Protein AF-A0A135P7F0-F1 (afdb_monomer_lite)

Structure (mmCIF, N/CA/C/O backbone):
data_AF-A0A135P7F0-F1
#
_entry.id   AF-A0A135P7F0-F1
#
loop_
_atom_site.group_PDB
_atom_site.id
_atom_site.type_symbol
_atom_site.label_atom_id
_atom_site.label_alt_id
_atom_site.label_comp_id
_atom_site.label_asym_id
_atom_site.label_entity_id
_atom_site.label_seq_id
_atom_site.pdbx_PDB_ins_code
_atom_site.Cartn_x
_atom_site.Cartn_y
_atom_site.Cartn_z
_atom_site.occupancy
_atom_site.B_iso_or_equiv
_atom_site.auth_seq_id
_atom_site.auth_comp_id
_atom_site.auth_asym_id
_atom_site.auth_atom_id
_atom_site.pdbx_PDB_model_num
ATOM 1 N N . MET A 1 1 ? 27.937 -1.855 0.731 1.00 63.59 1 MET A N 1
ATOM 2 C CA . MET A 1 1 ? 26.561 -1.352 0.528 1.00 63.59 1 MET A CA 1
ATOM 3 C C . MET A 1 1 ? 25.689 -1.950 1.623 1.00 63.59 1 MET A C 1
ATOM 5 O O . MET A 1 1 ? 25.767 -3.156 1.819 1.00 63.59 1 MET A O 1
ATOM 9 N N . ASN A 1 2 ? 24.931 -1.156 2.382 1.00 85.00 2 ASN A N 1
ATOM 10 C CA . ASN A 1 2 ? 23.960 -1.711 3.331 1.00 85.00 2 ASN A CA 1
ATOM 11 C C . ASN A 1 2 ? 22.770 -2.272 2.530 1.00 85.00 2 ASN A C 1
ATOM 13 O O . ASN A 1 2 ? 22.244 -1.570 1.664 1.00 85.00 2 ASN A O 1
ATOM 17 N N . ARG A 1 3 ? 22.344 -3.508 2.826 1.00 86.31 3 ARG A N 1
ATOM 18 C CA . ARG A 1 3 ? 21.206 -4.169 2.166 1.00 86.31 3 ARG A CA 1
ATOM 19 C C . ARG A 1 3 ? 19.920 -3.353 2.257 1.00 86.31 3 ARG A C 1
ATOM 21 O O . ARG A 1 3 ? 19.076 -3.495 1.390 1.00 86.31 3 ARG A O 1
ATOM 28 N N . PHE A 1 4 ? 19.774 -2.462 3.238 1.00 84.69 4 PHE A N 1
ATOM 29 C CA . PHE A 1 4 ? 18.609 -1.578 3.350 1.00 84.69 4 PHE A CA 1
ATOM 30 C C . PHE A 1 4 ? 18.497 -0.525 2.237 1.00 84.69 4 PHE A C 1
ATOM 32 O O . PHE A 1 4 ? 17.386 -0.153 1.882 1.00 84.69 4 PHE A O 1
ATOM 39 N N . PHE A 1 5 ? 19.617 -0.078 1.663 1.00 87.69 5 PHE A N 1
ATOM 40 C CA . PHE A 1 5 ? 19.645 0.989 0.648 1.00 87.69 5 PHE A CA 1
ATOM 41 C C . PHE A 1 5 ? 19.929 0.467 -0.771 1.00 87.69 5 PHE A C 1
ATOM 43 O O . PHE A 1 5 ? 20.151 1.249 -1.690 1.00 87.69 5 PHE A O 1
ATOM 50 N N . SER A 1 6 ? 19.990 -0.854 -0.947 1.00 91.00 6 SER A N 1
ATOM 51 C CA . SER A 1 6 ? 20.303 -1.496 -2.226 1.00 91.00 6 SER A CA 1
ATOM 52 C C . SER A 1 6 ? 19.046 -1.703 -3.072 1.00 91.00 6 SER A C 1
ATOM 54 O O . SER A 1 6 ? 18.058 -2.249 -2.581 1.00 91.00 6 SER A O 1
ATOM 56 N N . ASN A 1 7 ? 19.100 -1.340 -4.355 1.00 90.56 7 ASN A N 1
ATOM 57 C CA . ASN A 1 7 ? 18.017 -1.585 -5.319 1.00 90.56 7 ASN A CA 1
ATOM 58 C C . ASN A 1 7 ? 18.151 -2.934 -6.047 1.00 90.56 7 ASN A C 1
ATOM 60 O O . ASN A 1 7 ? 17.409 -3.204 -6.987 1.00 90.56 7 ASN A O 1
ATOM 64 N N . GLU A 1 8 ? 19.088 -3.795 -5.642 1.00 94.00 8 GLU A N 1
ATOM 65 C CA . GLU A 1 8 ? 19.183 -5.142 -6.203 1.00 94.00 8 GLU A CA 1
ATOM 66 C C . GLU A 1 8 ? 17.934 -5.964 -5.852 1.00 94.00 8 GLU A C 1
ATOM 68 O O . GLU A 1 8 ? 17.493 -5.973 -4.701 1.00 94.00 8 GLU A O 1
ATOM 73 N N . ALA A 1 9 ? 17.402 -6.721 -6.819 1.00 90.94 9 ALA A N 1
ATOM 74 C CA . ALA A 1 9 ? 16.178 -7.510 -6.644 1.00 90.94 9 ALA A CA 1
ATOM 75 C C . ALA A 1 9 ? 16.223 -8.440 -5.413 1.00 90.94 9 ALA A C 1
ATOM 77 O O . ALA A 1 9 ? 15.241 -8.563 -4.687 1.00 90.94 9 ALA A O 1
ATOM 78 N N . LYS A 1 10 ? 17.388 -9.037 -5.124 1.00 93.19 10 LYS A N 1
A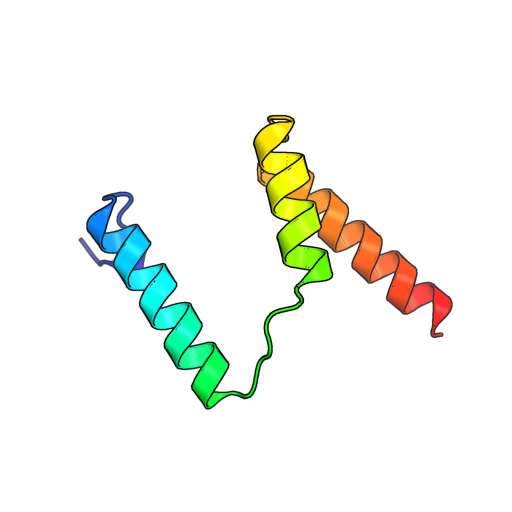TOM 79 C CA . LYS A 1 10 ? 17.595 -9.906 -3.952 1.00 93.19 10 LYS A CA 1
ATOM 80 C C . LYS A 1 10 ? 17.495 -9.163 -2.614 1.00 93.19 10 LYS A C 1
ATOM 82 O O . LYS A 1 10 ? 17.094 -9.744 -1.609 1.00 93.19 10 LYS A O 1
ATOM 87 N N . ASP A 1 11 ? 17.890 -7.892 -2.585 1.00 93.69 11 ASP A N 1
ATOM 88 C CA . ASP A 1 11 ? 17.838 -7.071 -1.377 1.00 93.69 11 ASP A CA 1
ATOM 89 C C . ASP A 1 11 ? 16.434 -6.493 -1.182 1.00 93.69 11 ASP A C 1
ATOM 91 O O . ASP A 1 11 ? 15.974 -6.409 -0.046 1.00 93.69 11 ASP A O 1
ATOM 95 N N . VAL A 1 12 ? 15.726 -6.179 -2.275 1.00 89.00 12 VAL A N 1
ATOM 96 C CA . VAL A 1 12 ? 14.291 -5.847 -2.251 1.00 89.00 12 VAL A CA 1
ATOM 97 C C . VAL A 1 12 ? 13.486 -7.015 -1.683 1.00 89.00 12 VAL A C 1
ATOM 99 O O . VAL A 1 12 ? 12.774 -6.824 -0.701 1.00 89.00 12 VAL A O 1
ATOM 102 N N . ALA A 1 13 ? 13.654 -8.221 -2.235 1.00 88.88 13 ALA A N 1
ATOM 103 C CA . ALA A 1 13 ? 12.961 -9.422 -1.765 1.00 88.88 13 ALA A CA 1
ATOM 104 C C . ALA A 1 13 ? 13.227 -9.682 -0.276 1.00 88.88 13 ALA A C 1
ATOM 106 O O . ALA A 1 13 ? 12.296 -9.843 0.506 1.00 88.88 13 ALA A O 1
ATOM 107 N N . TRP A 1 14 ? 14.492 -9.593 0.148 1.00 94.56 14 TRP A N 1
ATOM 108 C CA . TRP A 1 14 ? 14.841 -9.743 1.559 1.00 94.56 14 TRP A CA 1
ATOM 109 C C . TRP A 1 14 ? 14.159 -8.704 2.463 1.00 94.56 14 TRP A C 1
ATOM 111 O O . TRP A 1 14 ? 13.702 -9.060 3.544 1.00 94.56 14 TRP A O 1
ATOM 121 N N . ARG A 1 15 ? 14.053 -7.430 2.051 1.00 93.50 15 ARG A N 1
ATOM 122 C CA . ARG A 1 15 ? 13.344 -6.404 2.842 1.00 93.50 15 ARG A CA 1
ATOM 123 C C . ARG A 1 15 ? 11.847 -6.688 2.954 1.00 93.50 15 ARG A C 1
ATOM 125 O O . ARG A 1 15 ? 11.283 -6.455 4.019 1.00 93.50 15 ARG A O 1
ATOM 132 N N . VAL A 1 16 ? 11.226 -7.199 1.892 1.00 89.44 16 VAL A N 1
ATOM 133 C CA . 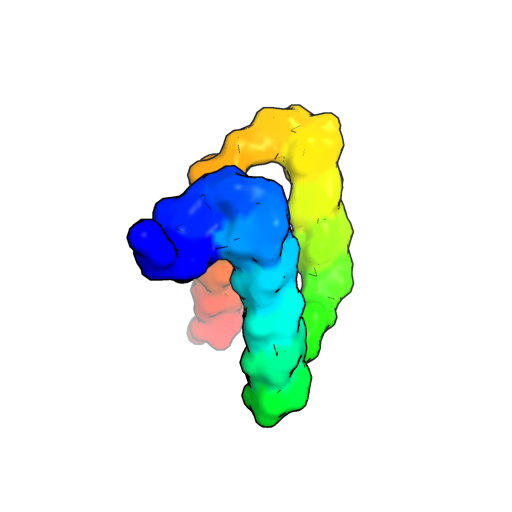VAL A 1 16 ? 9.820 -7.632 1.911 1.00 89.44 16 VAL A CA 1
ATOM 134 C C . VAL A 1 16 ? 9.633 -8.786 2.902 1.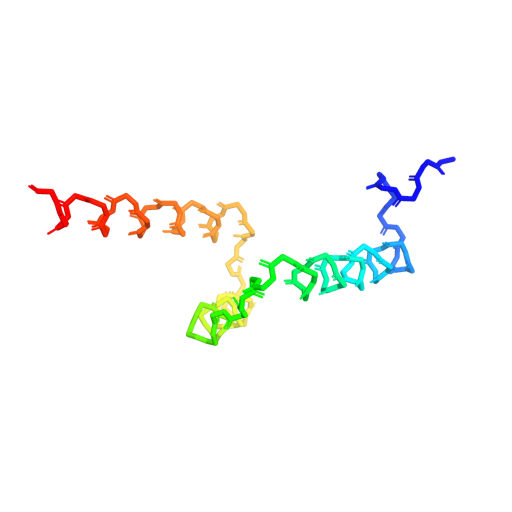00 89.44 16 VAL A C 1
ATOM 136 O O . VAL A 1 16 ? 8.744 -8.721 3.749 1.00 89.44 16 VAL A O 1
ATOM 139 N N . ASP A 1 17 ? 10.528 -9.777 2.901 1.00 91.62 17 ASP A N 1
ATOM 140 C CA . ASP A 1 17 ? 10.486 -10.881 3.870 1.00 91.62 17 ASP A CA 1
ATOM 141 C C . ASP A 1 17 ? 10.644 -10.389 5.318 1.00 91.62 17 ASP A C 1
ATOM 143 O O . ASP A 1 17 ? 9.914 -10.822 6.211 1.00 91.62 17 ASP A O 1
ATOM 147 N N . GLN A 1 18 ? 11.572 -9.454 5.568 1.00 93.69 18 GLN A N 1
ATOM 148 C CA . GLN A 1 18 ? 11.738 -8.849 6.897 1.00 93.69 18 GLN A CA 1
ATOM 149 C C . GLN A 1 18 ? 10.497 -8.062 7.333 1.00 93.69 18 GLN A C 1
ATOM 151 O O . GLN A 1 18 ? 10.100 -8.153 8.491 1.00 93.69 18 GLN A O 1
ATOM 156 N N . MET A 1 19 ? 9.860 -7.322 6.420 1.00 91.12 19 MET A N 1
ATOM 157 C CA . MET A 1 19 ? 8.605 -6.618 6.700 1.00 91.12 19 MET A CA 1
ATOM 158 C C . MET A 1 19 ? 7.509 -7.602 7.133 1.00 91.12 19 MET A C 1
ATOM 160 O O . MET A 1 19 ? 6.835 -7.361 8.131 1.00 91.12 19 MET A O 1
ATOM 164 N N . HIS A 1 20 ? 7.351 -8.732 6.439 1.00 87.56 20 HIS A N 1
ATOM 165 C CA . HIS A 1 20 ? 6.366 -9.749 6.818 1.00 87.56 20 HIS A CA 1
ATOM 166 C C . HIS A 1 20 ? 6.662 -10.385 8.180 1.00 87.56 20 HIS A C 1
ATOM 168 O O . HIS A 1 20 ? 5.740 -10.564 8.977 1.00 87.56 20 HIS A O 1
ATOM 174 N N . ALA A 1 21 ? 7.931 -10.684 8.469 1.00 91.06 21 ALA A N 1
ATOM 175 C CA . ALA A 1 21 ? 8.337 -11.208 9.769 1.00 91.06 21 ALA A CA 1
ATOM 176 C C . ALA A 1 21 ? 8.040 -10.214 10.905 1.00 91.06 21 ALA A C 1
ATOM 178 O O . ALA A 1 21 ? 7.470 -10.604 11.923 1.00 91.06 21 ALA A O 1
ATOM 179 N N . ASN A 1 22 ? 8.354 -8.929 10.710 1.00 93.38 22 ASN A N 1
ATOM 180 C CA . ASN A 1 22 ? 8.066 -7.879 11.689 1.00 93.38 22 ASN A CA 1
ATOM 181 C C . ASN A 1 22 ? 6.558 -7.715 11.914 1.00 93.38 22 ASN A C 1
ATOM 183 O O . ASN A 1 22 ? 6.108 -7.722 13.057 1.00 93.38 22 ASN A O 1
ATOM 187 N N . ASN A 1 23 ? 5.763 -7.669 10.841 1.00 90.12 23 ASN A N 1
ATOM 188 C CA . ASN A 1 23 ? 4.306 -7.567 10.941 1.00 90.12 23 ASN A CA 1
ATOM 189 C C . ASN A 1 23 ? 3.701 -8.742 11.724 1.00 90.12 23 ASN A C 1
ATOM 191 O O . ASN A 1 23 ? 2.806 -8.541 12.542 1.00 90.12 23 ASN A O 1
ATOM 195 N N . ALA A 1 24 ? 4.208 -9.962 11.516 1.00 88.81 24 ALA A N 1
ATOM 196 C CA . ALA A 1 24 ? 3.755 -11.140 12.252 1.00 88.81 24 ALA A CA 1
ATOM 197 C C . ALA A 1 24 ? 4.084 -11.061 13.754 1.00 88.81 24 ALA A C 1
ATOM 199 O O . ALA A 1 24 ? 3.259 -11.462 14.574 1.00 88.81 24 ALA A O 1
ATOM 200 N N . ILE A 1 25 ? 5.254 -10.521 14.119 1.00 91.94 25 ILE A N 1
ATOM 201 C CA . ILE A 1 25 ? 5.654 -10.291 15.520 1.00 91.94 25 ILE A CA 1
ATOM 202 C C . ILE A 1 25 ? 4.752 -9.239 16.179 1.00 91.94 25 ILE A C 1
ATOM 204 O O . ILE A 1 25 ? 4.341 -9.410 17.325 1.00 91.94 25 ILE A O 1
ATOM 208 N N . GLU A 1 26 ? 4.430 -8.167 15.458 1.00 91.69 26 GLU A N 1
ATOM 209 C CA . GLU A 1 26 ? 3.633 -7.040 15.961 1.00 91.69 26 GLU A CA 1
ATOM 210 C C . GLU A 1 26 ? 2.115 -7.291 15.912 1.00 91.69 26 GLU A C 1
ATOM 212 O O . GLU A 1 26 ? 1.333 -6.471 16.390 1.00 91.69 26 GLU A O 1
ATOM 217 N N . GLY A 1 27 ? 1.675 -8.419 15.343 1.00 90.44 27 GLY A N 1
ATOM 218 C CA . GLY A 1 27 ? 0.254 -8.713 15.136 1.00 90.44 27 GLY A CA 1
ATOM 219 C C . GLY A 1 27 ? -0.409 -7.810 14.088 1.00 90.44 27 GLY A C 1
ATOM 220 O O . GLY A 1 27 ? -1.635 -7.697 14.056 1.00 90.44 27 GLY A O 1
ATOM 221 N N . VAL A 1 28 ? 0.384 -7.166 13.229 1.00 88.44 28 VAL A N 1
ATOM 222 C CA . VAL A 1 28 ? -0.100 -6.331 12.129 1.00 88.44 28 VAL A CA 1
ATOM 223 C C . VAL A 1 28 ? -0.642 -7.241 11.034 1.00 88.44 28 VAL A C 1
ATOM 225 O O . VAL A 1 28 ? 0.097 -7.962 10.362 1.00 88.44 28 VAL A O 1
ATOM 228 N N . GLN A 1 29 ? -1.959 -7.210 10.854 1.00 84.44 29 GLN A N 1
ATOM 229 C CA . GLN A 1 29 ? -2.630 -7.971 9.808 1.00 84.44 29 GLN A CA 1
ATOM 230 C C . GLN A 1 29 ? -2.577 -7.233 8.472 1.00 84.44 29 GLN A C 1
ATOM 232 O O . GLN A 1 29 ? -2.644 -6.005 8.407 1.00 84.44 29 GLN A O 1
ATOM 237 N N . LYS A 1 30 ? -2.482 -8.007 7.391 1.00 80.69 30 LYS A N 1
ATOM 238 C CA . LYS A 1 30 ? -2.600 -7.486 6.033 1.00 80.69 30 LYS A CA 1
ATOM 239 C C . LYS A 1 30 ? -4.049 -7.057 5.784 1.00 80.69 30 LYS A C 1
ATOM 241 O O . LYS A 1 30 ? -4.973 -7.833 6.009 1.00 80.69 30 LYS A O 1
ATOM 246 N N . ASP A 1 31 ? -4.234 -5.834 5.300 1.00 88.94 31 ASP A N 1
ATOM 247 C CA . ASP A 1 31 ? -5.529 -5.366 4.808 1.00 88.94 31 ASP A CA 1
ATOM 248 C C . ASP A 1 31 ? -5.703 -5.850 3.359 1.00 88.94 31 ASP A C 1
ATOM 250 O O . ASP A 1 31 ? -5.069 -5.338 2.434 1.00 88.94 31 ASP A O 1
ATOM 254 N N . GLU A 1 32 ? -6.525 -6.884 3.168 1.00 89.38 32 GLU A N 1
ATOM 255 C CA . GLU A 1 32 ? -6.755 -7.489 1.850 1.00 89.38 32 GLU A CA 1
ATOM 256 C C . GLU A 1 32 ? -7.446 -6.529 0.870 1.00 89.38 32 GLU A C 1
ATOM 258 O O . GLU A 1 32 ? -7.186 -6.589 -0.331 1.00 89.38 32 GLU A O 1
ATOM 263 N N . ALA A 1 33 ? -8.281 -5.606 1.360 1.00 89.56 33 ALA A N 1
ATOM 264 C CA . ALA A 1 33 ? -8.936 -4.617 0.506 1.00 89.56 33 ALA A CA 1
ATOM 265 C C . ALA A 1 33 ? -7.931 -3.568 0.017 1.00 89.56 33 ALA A C 1
ATOM 267 O O . ALA A 1 33 ? -7.937 -3.197 -1.157 1.00 89.56 33 ALA A O 1
ATOM 268 N N . LEU A 1 34 ? -7.033 -3.128 0.902 1.00 89.38 34 LEU A N 1
ATOM 269 C CA . LEU A 1 34 ? -5.927 -2.251 0.526 1.00 89.38 34 LEU A CA 1
ATOM 270 C C . LEU A 1 34 ? -4.984 -2.935 -0.471 1.00 89.38 34 LEU A C 1
ATOM 272 O O . LEU A 1 34 ? -4.565 -2.308 -1.440 1.00 89.38 34 LEU A O 1
ATO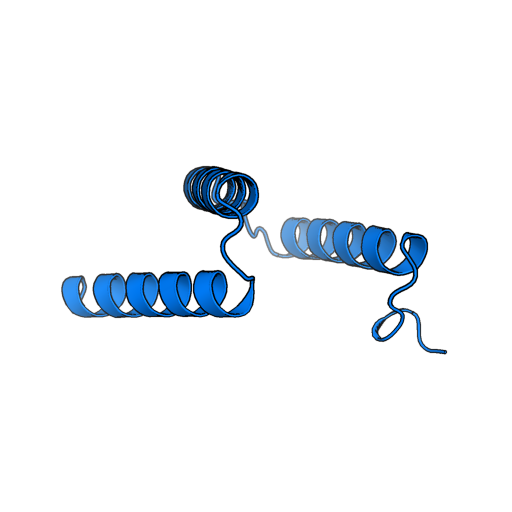M 276 N N . ALA A 1 35 ? -4.670 -4.214 -0.260 1.00 89.44 35 ALA A N 1
ATOM 277 C CA . ALA A 1 35 ? -3.816 -4.968 -1.171 1.00 89.44 35 ALA A CA 1
ATOM 278 C C . ALA A 1 35 ? -4.436 -5.088 -2.570 1.00 89.44 35 ALA A C 1
ATOM 280 O O . ALA A 1 35 ? -3.756 -4.815 -3.554 1.00 89.44 35 ALA A O 1
ATOM 281 N N . ALA A 1 36 ? -5.727 -5.422 -2.661 1.00 93.00 36 ALA A N 1
ATOM 282 C CA . ALA A 1 36 ? -6.437 -5.480 -3.938 1.00 93.00 36 ALA A CA 1
ATOM 283 C C . ALA A 1 36 ? -6.441 -4.123 -4.664 1.00 93.00 36 ALA A C 1
ATOM 285 O O . ALA A 1 36 ? -6.171 -4.065 -5.861 1.00 93.00 36 ALA A O 1
ATOM 286 N N . LEU A 1 37 ? -6.667 -3.026 -3.936 1.00 94.19 37 LEU A N 1
ATOM 287 C CA . LEU A 1 37 ? -6.652 -1.674 -4.501 1.00 94.19 37 LEU A CA 1
ATOM 288 C C . LEU A 1 37 ? -5.279 -1.285 -5.074 1.00 94.19 37 LEU A C 1
ATOM 290 O O . LEU A 1 37 ? -5.199 -0.668 -6.135 1.00 94.19 37 LEU A O 1
ATOM 294 N N . VAL A 1 38 ? -4.195 -1.642 -4.380 1.00 93.19 38 VAL A N 1
ATOM 295 C CA . VAL A 1 38 ? -2.826 -1.395 -4.861 1.00 93.19 38 VAL A CA 1
ATOM 296 C C . VAL A 1 38 ? -2.536 -2.213 -6.124 1.00 93.19 38 VAL A C 1
ATOM 298 O O . VAL A 1 38 ? -1.973 -1.675 -7.075 1.00 93.19 38 VAL A O 1
ATOM 301 N N . GLU A 1 39 ? -2.977 -3.473 -6.191 1.00 93.62 39 GLU A N 1
ATOM 302 C CA . GLU A 1 39 ? -2.850 -4.292 -7.408 1.00 93.62 39 GLU A CA 1
ATOM 303 C C . GLU A 1 39 ? -3.608 -3.688 -8.603 1.00 93.62 39 GLU A C 1
ATOM 305 O O . GLU A 1 39 ? -3.082 -3.651 -9.717 1.00 93.62 39 GLU A O 1
ATOM 310 N N . GLU A 1 40 ? -4.808 -3.140 -8.386 1.00 96.44 40 GLU A N 1
ATOM 311 C CA . GLU A 1 40 ? -5.563 -2.429 -9.428 1.00 96.44 40 GLU A CA 1
ATOM 312 C C . GLU A 1 40 ? -4.812 -1.192 -9.945 1.00 96.44 40 GLU A C 1
ATOM 314 O O . GLU A 1 40 ? -4.762 -0.945 -11.153 1.00 96.44 40 GLU A O 1
ATOM 319 N N . TRP A 1 41 ? -4.197 -0.413 -9.053 1.00 97.31 41 TRP A N 1
ATOM 320 C CA . TRP A 1 41 ? -3.404 0.762 -9.428 1.00 97.31 41 TRP A CA 1
ATOM 321 C C . TRP A 1 41 ? -2.117 0.403 -10.164 1.00 97.31 41 TRP A C 1
ATOM 323 O O . TRP A 1 41 ? -1.784 1.069 -11.148 1.00 97.31 41 TRP A O 1
ATOM 333 N N . ASN A 1 42 ? -1.448 -0.674 -9.754 1.00 93.56 42 ASN A N 1
ATOM 334 C CA . ASN A 1 42 ? -0.294 -1.217 -10.465 1.00 93.56 42 ASN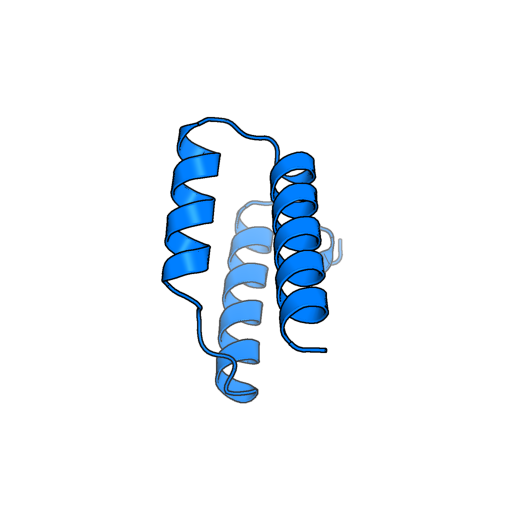 A CA 1
ATOM 335 C C . ASN A 1 42 ? -0.679 -1.643 -11.886 1.00 93.56 42 ASN A C 1
ATOM 337 O O . ASN A 1 42 ? -0.008 -1.266 -12.847 1.00 93.56 42 ASN A O 1
ATOM 341 N N . ALA A 1 43 ? -1.797 -2.360 -12.042 1.00 95.12 43 ALA A N 1
ATOM 342 C CA . ALA A 1 43 ? -2.310 -2.768 -13.350 1.00 95.12 43 ALA A CA 1
ATOM 343 C C . ALA A 1 43 ? -2.700 -1.570 -14.236 1.00 95.12 43 ALA A C 1
ATOM 345 O O . ALA A 1 43 ? -2.542 -1.623 -15.456 1.00 95.12 43 ALA A O 1
ATOM 346 N N . ALA A 1 44 ? -3.173 -0.478 -13.631 1.00 96.31 44 ALA A N 1
ATOM 347 C CA . ALA A 1 44 ? -3.495 0.773 -14.315 1.00 96.31 44 ALA A CA 1
ATOM 348 C C . ALA A 1 44 ? -2.273 1.675 -14.588 1.00 96.31 44 ALA A C 1
ATOM 350 O O . ALA A 1 44 ? -2.425 2.720 -15.222 1.00 96.31 44 ALA A O 1
ATOM 351 N N . GLY A 1 45 ? -1.075 1.299 -14.127 1.00 96.62 45 GLY A N 1
ATOM 352 C CA . GLY A 1 45 ? 0.152 2.076 -14.314 1.00 96.62 45 GLY A CA 1
ATOM 353 C C . GLY A 1 45 ? 0.206 3.372 -13.499 1.00 96.62 45 GLY A C 1
ATOM 354 O O . GLY A 1 45 ? 0.870 4.322 -13.912 1.00 96.62 45 GLY A O 1
ATOM 355 N N . VAL A 1 46 ? -0.500 3.439 -12.367 1.00 96.44 46 VAL A N 1
ATOM 356 C CA . VAL A 1 46 ? -0.443 4.589 -11.450 1.00 96.44 46 VAL A CA 1
ATOM 357 C C . VAL A 1 46 ? 0.922 4.607 -10.764 1.00 96.44 46 VAL A C 1
ATOM 359 O O . VAL A 1 46 ? 1.336 3.603 -10.189 1.00 96.44 46 VAL A O 1
ATOM 362 N N . ALA A 1 47 ? 1.610 5.747 -10.796 1.00 95.75 47 ALA A N 1
ATOM 363 C CA . ALA A 1 47 ? 2.923 5.891 -10.173 1.00 95.75 47 ALA A CA 1
ATOM 364 C C . ALA A 1 47 ? 2.848 5.797 -8.637 1.00 95.75 47 ALA A C 1
ATOM 366 O O . ALA A 1 47 ? 1.882 6.258 -8.026 1.00 95.75 47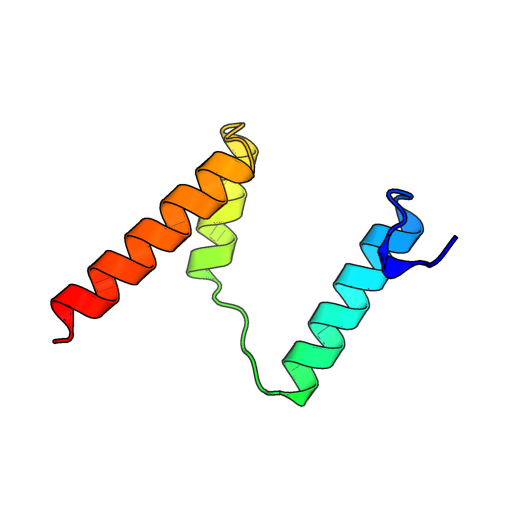 ALA A O 1
ATOM 367 N N . ASP A 1 48 ? 3.876 5.220 -8.006 1.00 93.38 48 ASP A N 1
ATOM 368 C CA . ASP A 1 48 ? 3.914 4.967 -6.557 1.00 93.38 48 ASP A CA 1
ATOM 369 C C . ASP A 1 48 ? 3.662 6.227 -5.712 1.00 93.38 48 ASP A C 1
ATOM 371 O O . ASP A 1 48 ? 2.982 6.171 -4.686 1.00 93.38 48 ASP A O 1
ATOM 375 N N . ASP A 1 49 ? 4.181 7.382 -6.136 1.00 94.88 49 ASP A N 1
ATOM 376 C CA . ASP A 1 49 ? 3.991 8.662 -5.451 1.00 94.88 49 ASP A CA 1
ATOM 377 C C . ASP A 1 49 ? 2.522 9.106 -5.462 1.00 94.88 49 ASP A C 1
ATOM 379 O O . ASP A 1 49 ? 1.993 9.567 -4.443 1.00 94.88 49 ASP A O 1
ATOM 383 N N . GLU A 1 50 ? 1.833 8.894 -6.581 1.00 96.75 50 GLU A N 1
ATOM 384 C CA . GLU A 1 50 ? 0.398 9.117 -6.699 1.00 96.75 50 GLU A CA 1
ATOM 385 C C . GLU A 1 50 ? -0.406 8.118 -5.853 1.00 96.75 50 GLU A C 1
ATOM 387 O O . GLU A 1 50 ? -1.344 8.522 -5.157 1.00 96.75 50 GLU A O 1
ATOM 392 N N . GLN A 1 51 ? -0.032 6.835 -5.847 1.00 96.31 51 GLN A N 1
ATOM 393 C CA . GLN A 1 51 ? -0.678 5.824 -5.000 1.00 96.31 51 GLN A CA 1
ATOM 394 C C . GLN A 1 51 ? -0.584 6.208 -3.516 1.00 96.31 51 GLN A C 1
ATOM 396 O O . GLN A 1 51 ? -1.600 6.261 -2.816 1.00 96.31 51 GLN A O 1
ATOM 401 N N . VAL A 1 52 ? 0.612 6.569 -3.040 1.00 95.75 52 VAL A N 1
ATOM 402 C CA . VAL A 1 52 ? 0.834 7.032 -1.660 1.00 95.75 52 VAL A CA 1
ATOM 403 C C . VAL A 1 52 ? -0.003 8.276 -1.361 1.00 95.75 52 VAL A C 1
ATOM 405 O O . VAL A 1 52 ? -0.654 8.341 -0.314 1.00 95.75 52 VAL A O 1
ATOM 408 N N . ALA A 1 53 ? -0.055 9.248 -2.277 1.00 95.88 53 ALA A N 1
ATOM 409 C CA . ALA A 1 53 ? -0.870 10.448 -2.100 1.00 95.88 53 ALA A CA 1
ATOM 410 C C . ALA A 1 53 ? -2.364 10.114 -1.934 1.00 95.88 53 ALA A C 1
ATOM 412 O O . ALA A 1 53 ? -3.023 10.670 -1.046 1.00 95.88 53 ALA A O 1
ATOM 413 N N . ARG A 1 54 ? -2.896 9.176 -2.729 1.00 96.00 54 ARG A N 1
ATOM 414 C CA . ARG A 1 54 ? -4.286 8.696 -2.630 1.00 96.00 54 ARG A CA 1
ATOM 415 C C . ARG A 1 54 ? -4.552 8.010 -1.288 1.00 96.00 54 ARG A C 1
ATOM 417 O O . ARG A 1 54 ? -5.534 8.352 -0.626 1.00 96.00 54 ARG A O 1
ATOM 424 N N . LEU A 1 55 ? -3.657 7.131 -0.832 1.00 94.75 55 LEU A N 1
ATOM 425 C CA . LEU A 1 55 ? -3.780 6.458 0.471 1.00 94.75 55 LEU A CA 1
ATOM 426 C C . LEU A 1 55 ? -3.787 7.447 1.640 1.00 94.75 55 LEU A C 1
ATOM 428 O O . LEU A 1 55 ? -4.629 7.354 2.537 1.00 94.75 55 LEU A O 1
ATOM 432 N N . VAL A 1 56 ? -2.903 8.446 1.606 1.00 94.94 56 VAL A N 1
ATOM 433 C CA . VAL A 1 56 ? -2.862 9.510 2.619 1.00 94.94 56 VAL A CA 1
ATOM 434 C C . VAL A 1 56 ? -4.171 10.306 2.635 1.00 94.94 56 VAL A C 1
ATOM 436 O O . VAL A 1 56 ? -4.671 10.641 3.712 1.00 94.94 56 VAL A O 1
ATOM 439 N N . GLN A 1 57 ? -4.754 10.611 1.472 1.00 94.69 57 GLN A N 1
ATOM 440 C CA . GLN A 1 57 ? -6.048 11.300 1.398 1.00 94.69 57 GLN A CA 1
ATOM 441 C C . GLN A 1 57 ? -7.193 10.449 1.958 1.00 94.69 57 GLN A C 1
ATOM 443 O O . GLN A 1 57 ? -7.981 10.954 2.759 1.00 94.69 57 GLN A O 1
ATOM 448 N N . MET A 1 58 ? -7.255 9.159 1.617 1.00 91.81 58 MET A N 1
ATOM 449 C CA . MET A 1 58 ? -8.253 8.231 2.163 1.00 91.81 58 MET A CA 1
ATOM 450 C C . MET A 1 58 ? -8.170 8.150 3.692 1.00 91.81 58 MET A C 1
ATOM 452 O O . MET A 1 58 ? -9.190 8.238 4.377 1.00 91.81 58 MET A O 1
ATOM 456 N N . ALA A 1 59 ? -6.958 8.051 4.247 1.00 91.19 59 ALA A N 1
ATOM 457 C CA . ALA A 1 59 ? -6.746 8.036 5.694 1.00 91.19 59 ALA A CA 1
ATOM 458 C C . ALA A 1 59 ? -7.225 9.339 6.360 1.00 91.19 59 ALA A C 1
ATOM 460 O O . ALA A 1 59 ? -7.934 9.304 7.367 1.00 91.19 59 ALA A O 1
ATOM 461 N N . LYS A 1 60 ? -6.916 10.501 5.766 1.00 91.88 60 LYS A N 1
ATOM 462 C CA . LYS A 1 60 ? -7.399 11.808 6.250 1.00 91.88 60 LYS A CA 1
ATOM 463 C C . LYS A 1 60 ? -8.924 11.899 6.250 1.00 91.88 60 LYS A C 1
ATOM 465 O O . LYS A 1 60 ? -9.496 12.440 7.194 1.00 91.88 60 LYS A O 1
ATOM 470 N N . GLN A 1 61 ? -9.582 11.389 5.211 1.00 91.88 61 GLN A N 1
ATOM 471 C CA . GLN A 1 61 ? -11.043 11.387 5.112 1.00 91.88 61 GLN A CA 1
ATOM 472 C C . GLN A 1 61 ? -11.684 10.478 6.166 1.00 91.88 61 GLN A C 1
ATOM 474 O O . GLN A 1 61 ? -12.613 10.915 6.843 1.00 91.88 61 GLN A O 1
ATOM 479 N N . ARG A 1 62 ? -11.151 9.264 6.370 1.00 86.94 62 ARG A N 1
ATOM 480 C CA . ARG A 1 62 ? -11.625 8.340 7.418 1.00 86.94 62 ARG A CA 1
ATOM 481 C C . ARG A 1 62 ? -11.512 8.960 8.810 1.00 86.94 62 ARG A C 1
ATOM 483 O O . ARG A 1 62 ? -12.472 8.909 9.568 1.00 86.94 62 ARG A O 1
ATOM 490 N N . ASN A 1 63 ? -10.390 9.615 9.111 1.00 86.06 63 ASN A N 1
ATOM 491 C CA . ASN A 1 63 ? -10.187 10.265 10.408 1.00 86.06 63 ASN A CA 1
ATOM 492 C C . ASN A 1 63 ? -11.128 11.455 10.633 1.00 86.06 63 ASN A C 1
ATOM 494 O O . ASN A 1 63 ? -11.578 11.662 11.752 1.00 86.06 63 ASN A O 1
ATOM 498 N N . ARG A 1 64 ? -11.446 12.227 9.584 1.00 79.88 64 ARG A N 1
ATOM 499 C CA . ARG A 1 64 ? -12.429 13.320 9.679 1.00 79.88 64 ARG A CA 1
ATOM 500 C C . ARG A 1 64 ? -13.854 12.823 9.892 1.00 79.88 64 ARG A C 1
ATOM 502 O O . ARG A 1 64 ? -14.612 13.503 10.558 1.00 79.88 64 ARG A O 1
ATOM 509 N N . ALA A 1 65 ? -14.224 11.688 9.305 1.00 66.94 65 ALA A N 1
ATOM 510 C CA . ALA A 1 65 ? -15.567 11.126 9.446 1.00 66.94 65 ALA A CA 1
ATOM 511 C C . ALA A 1 65 ? -15.805 10.450 10.810 1.00 66.94 65 ALA A C 1
ATOM 513 O O . ALA A 1 65 ? -16.951 10.218 11.182 1.00 66.94 65 ALA A O 1
ATOM 514 N N . ALA A 1 66 ? -14.732 10.106 11.527 1.00 63.62 66 ALA A N 1
ATOM 515 C CA . ALA A 1 66 ? -14.775 9.471 12.842 1.00 63.62 66 ALA A CA 1
ATOM 516 C C . ALA A 1 66 ? -14.660 10.462 14.022 1.00 63.62 66 ALA A C 1
ATOM 518 O O . ALA A 1 66 ? -14.727 10.023 15.170 1.00 63.62 66 ALA A O 1
ATOM 519 N N . ALA A 1 67 ? -14.450 11.755 13.744 1.00 58.22 67 ALA A N 1
ATOM 520 C CA . ALA A 1 67 ? -14.334 12.843 14.720 1.00 58.22 67 ALA A CA 1
ATOM 521 C C . ALA A 1 67 ? -15.616 13.683 14.754 1.00 58.22 67 ALA A C 1
ATOM 523 O O . ALA A 1 67 ? -15.983 14.128 15.863 1.00 58.22 67 ALA A O 1
#

Organism: NCBI:txid2052828

Secondary structure (DSSP, 8-state):
--GGG--SHHHHHHHHHHHHHHHHHHT----HHHHHHHHHHHHTT--HHHHHHHHHHHHHHHHHHT-

Sequence (67 aa):
MNRFFSNEAKDVAWRVDQMHANNAIEGVQKDEALAALVEEWNAAGVADDEQVARLVQMAKQRNRAAA

Radius of gyration: 15.0 Å; chains: 1; bounding box: 42×24×30 Å

Foldseek 3Di:
DPLVPDPPPVSVVVVVVVVVVVCVVVVNDDDVVLVVVVVVCVVVVPDPVRNVVVVVVVVVVVVVVVD

pLDDT: mean 89.87, std 7.75, range [58.22, 97.31]